Protein AF-A0A535A3D0-F1 (afdb_monomer)

Mean predicted aligned error: 3.81 Å

Sequence (90 aa):
DDHSRDDTVERAQALNLKAIRHPHNVGYGGNQKTCYMEALRDGATIVIMLHPDGQYDPAIIPEMIRPIREGRADMVLGSRMLIPGGARHG

Solvent-accessible surface area (backbone atoms only — not comparable to full-atom values): 5982 Å² total; per-residue (Å²): 82,59,47,73,92,65,66,63,66,61,52,36,49,74,69,72,44,95,75,60,73,42,98,51,69,60,52,75,70,47,50,49,51,54,52,53,53,50,40,52,73,73,65,54,89,74,86,84,91,78,72,92,83,68,88,60,74,73,85,50,48,72,68,57,46,41,45,46,78,70,71,74,38,96,76,77,79,91,60,54,72,76,45,89,72,44,69,74,74,122

pLDDT: mean 93.91, std 6.56, range [58.69, 98.31]

Radius of gyration: 15.67 Å; Cα contacts (8 Å, |Δi|>4): 54; chains: 1; bounding box: 35×25×43 Å

Secondary structure (DSSP, 8-state):
--S-SSTHHHHHHHTT------SS--HHHHHHHHHHHHHHHTT-SS-----TTSSS-GGGHHHHHHHHHTTS-S-----TTSSTTGGG--

Structure (mmCIF, N/CA/C/O backbone):
data_AF-A0A535A3D0-F1
#
_entry.id   AF-A0A535A3D0-F1
#
loop_
_atom_site.group_PDB
_atom_site.id
_atom_site.type_symbol
_atom_site.label_atom_id
_atom_site.label_alt_id
_atom_site.label_comp_id
_atom_site.label_asym_id
_atom_site.label_entity_id
_atom_site.label_seq_id
_atom_site.pdbx_PDB_ins_code
_atom_site.Cartn_x
_atom_site.Cartn_y
_atom_site.Cartn_z
_atom_site.occupancy
_atom_site.B_iso_or_equiv
_atom_site.auth_seq_id
_atom_site.auth_comp_id
_atom_site.auth_asym_id
_atom_site.auth_atom_id
_atom_site.pdbx_PDB_model_num
ATOM 1 N N . ASP A 1 1 ? 5.983 -0.226 -9.639 1.00 96.06 1 ASP A N 1
ATOM 2 C CA . ASP A 1 1 ? 7.414 -0.012 -9.894 1.00 96.06 1 ASP A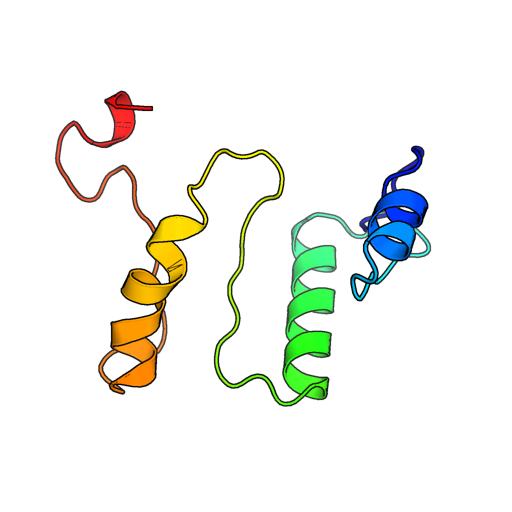 CA 1
ATOM 3 C C . ASP A 1 1 ? 7.608 1.386 -10.454 1.00 96.06 1 ASP A C 1
ATOM 5 O O . ASP A 1 1 ? 6.960 1.750 -11.436 1.00 96.06 1 ASP A O 1
ATOM 9 N N . ASP A 1 2 ? 8.437 2.183 -9.788 1.00 96.81 2 ASP A N 1
ATOM 10 C CA . ASP A 1 2 ? 8.648 3.600 -10.104 1.00 96.81 2 ASP A CA 1
ATOM 11 C C . ASP A 1 2 ? 9.894 3.809 -10.977 1.00 96.81 2 ASP A C 1
ATOM 13 O O . ASP A 1 2 ? 10.724 4.686 -10.727 1.00 96.81 2 ASP A O 1
ATOM 17 N N . HIS A 1 3 ? 10.017 2.963 -12.004 1.00 97.06 3 HIS A N 1
ATOM 18 C CA . HIS A 1 3 ? 11.122 2.946 -12.956 1.00 97.06 3 HIS A CA 1
ATOM 19 C C . HIS A 1 3 ? 12.444 2.429 -12.365 1.00 97.06 3 HIS A C 1
ATOM 21 O O . HIS A 1 3 ? 13.508 3.033 -12.536 1.00 97.06 3 HIS A O 1
ATOM 27 N N . SER A 1 4 ? 12.378 1.283 -11.683 1.00 96.56 4 SER A N 1
ATOM 28 C CA . SER A 1 4 ? 13.564 0.586 -11.181 1.00 96.56 4 SER A CA 1
ATOM 29 C C . SER A 1 4 ? 14.473 0.142 -12.332 1.00 96.56 4 SER A C 1
ATOM 31 O O . SER A 1 4 ? 14.024 -0.109 -13.461 1.00 96.56 4 SER A O 1
ATOM 33 N N . ARG A 1 5 ? 15.778 0.088 -12.034 1.00 96.88 5 ARG A N 1
ATOM 34 C CA . ARG A 1 5 ? 16.853 -0.308 -12.964 1.00 96.88 5 ARG A CA 1
ATOM 35 C C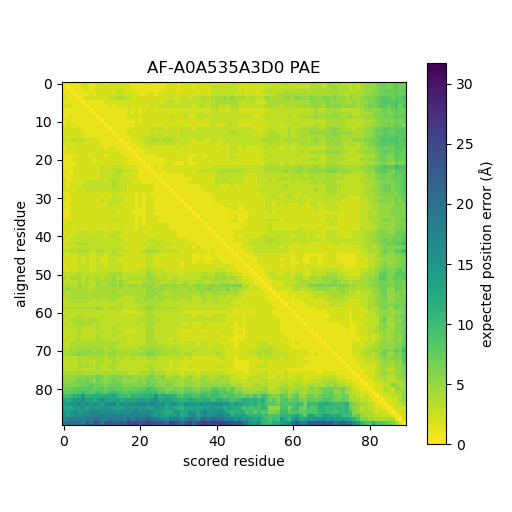 . ARG A 1 5 ? 17.373 -1.727 -12.719 1.00 96.88 5 ARG A C 1
ATOM 37 O O . ARG A 1 5 ? 18.319 -2.137 -13.383 1.00 96.88 5 ARG A O 1
ATOM 44 N N . ASP A 1 6 ? 16.804 -2.419 -11.744 1.00 97.06 6 ASP A N 1
ATOM 45 C CA . ASP A 1 6 ? 17.110 -3.798 -11.386 1.00 97.06 6 ASP A CA 1
ATOM 46 C C . ASP A 1 6 ? 15.961 -4.731 -11.799 1.00 97.06 6 ASP A C 1
ATOM 48 O O . ASP A 1 6 ? 14.984 -4.299 -12.416 1.00 97.06 6 ASP A O 1
ATOM 52 N N . ASP A 1 7 ? 16.069 -6.002 -11.418 1.00 97.00 7 ASP A N 1
ATOM 53 C CA . ASP A 1 7 ? 15.135 -7.063 -11.807 1.00 97.00 7 ASP A CA 1
ATOM 54 C C . ASP A 1 7 ? 13.825 -7.061 -10.982 1.00 97.00 7 ASP A C 1
ATOM 56 O O . ASP A 1 7 ? 13.166 -8.097 -10.831 1.00 97.00 7 ASP A O 1
ATOM 60 N N . THR A 1 8 ? 13.457 -5.937 -10.352 1.00 96.75 8 THR A N 1
ATOM 61 C CA . THR A 1 8 ? 12.289 -5.850 -9.454 1.00 96.75 8 THR A CA 1
ATOM 62 C C . THR A 1 8 ? 10.991 -6.251 -10.160 1.00 96.75 8 THR A C 1
ATOM 64 O O . THR A 1 8 ? 10.166 -6.974 -9.593 1.00 96.75 8 THR A O 1
ATOM 67 N N . VAL A 1 9 ? 10.798 -5.809 -11.405 1.00 96.62 9 VAL A N 1
ATOM 68 C CA . VAL A 1 9 ? 9.568 -6.075 -12.167 1.00 96.62 9 VAL A CA 1
ATOM 69 C C . VAL A 1 9 ? 9.508 -7.537 -12.597 1.00 96.62 9 VAL A C 1
ATOM 71 O O . VAL A 1 9 ? 8.473 -8.183 -12.443 1.00 96.62 9 VAL A O 1
ATOM 74 N N . GLU A 1 10 ? 10.628 -8.070 -13.069 1.00 96.94 10 GLU A N 1
ATOM 75 C CA . GLU A 1 10 ? 10.802 -9.453 -13.491 1.00 96.94 10 GLU A CA 1
ATOM 76 C C . GLU A 1 10 ? 10.532 -10.406 -12.320 1.00 96.94 10 GLU A C 1
ATOM 78 O O . GLU A 1 10 ? 9.792 -11.382 -12.460 1.00 96.94 10 GLU A O 1
ATOM 83 N N . ARG A 1 11 ? 11.050 -10.090 -11.125 1.00 97.00 11 ARG A N 1
ATOM 84 C CA . ARG A 1 11 ? 10.776 -10.861 -9.904 1.00 97.00 11 ARG A CA 1
ATOM 85 C C . ARG A 1 11 ? 9.310 -10.801 -9.494 1.00 97.00 11 ARG A C 1
ATOM 87 O O . ARG A 1 11 ? 8.744 -11.833 -9.144 1.00 97.00 11 ARG A O 1
ATOM 94 N N . ALA A 1 12 ? 8.679 -9.628 -9.549 1.00 96.75 12 ALA A N 1
ATOM 95 C CA . ALA A 1 12 ? 7.258 -9.500 -9.228 1.00 96.75 12 ALA A CA 1
ATOM 96 C C . ALA A 1 12 ? 6.383 -10.338 -10.178 1.00 96.75 12 ALA A C 1
ATOM 98 O O . ALA A 1 12 ? 5.470 -11.032 -9.730 1.00 96.75 12 ALA A O 1
ATOM 99 N N . GLN A 1 13 ? 6.704 -10.335 -11.473 1.00 95.38 13 GLN A N 1
ATOM 100 C CA . GLN A 1 13 ? 6.020 -11.152 -12.477 1.00 95.38 13 GLN A CA 1
ATOM 101 C C . GLN A 1 13 ? 6.238 -12.652 -12.248 1.00 95.38 13 GLN A C 1
ATOM 103 O O . GLN A 1 13 ? 5.279 -13.415 -12.316 1.00 95.38 13 GLN A O 1
ATOM 108 N N . ALA A 1 14 ? 7.461 -13.077 -11.910 1.00 97.56 14 ALA A N 1
ATOM 109 C CA . ALA A 1 14 ? 7.760 -14.472 -11.577 1.00 97.56 14 ALA A CA 1
ATOM 110 C C . ALA A 1 14 ? 6.982 -14.974 -10.343 1.00 97.56 14 ALA A C 1
ATOM 112 O O . ALA A 1 14 ? 6.686 -16.163 -10.234 1.00 97.56 14 ALA A O 1
ATOM 113 N N . LEU A 1 15 ? 6.614 -14.066 -9.435 1.00 97.25 15 LEU A N 1
ATOM 114 C CA . LEU A 1 15 ? 5.756 -14.336 -8.278 1.00 97.25 15 LEU A CA 1
ATOM 115 C C . LEU A 1 15 ? 4.250 -14.260 -8.599 1.00 97.25 15 LEU A C 1
ATOM 117 O O . LEU A 1 15 ? 3.432 -14.369 -7.688 1.00 97.25 15 LEU A O 1
ATOM 121 N N . ASN A 1 16 ? 3.868 -14.086 -9.869 1.00 96.38 16 ASN A N 1
ATOM 122 C CA . ASN A 1 16 ? 2.487 -13.882 -10.324 1.00 96.38 16 ASN A CA 1
ATOM 123 C C . ASN A 1 16 ? 1.789 -12.682 -9.660 1.00 96.38 16 ASN A C 1
ATOM 125 O O . ASN A 1 16 ? 0.572 -12.682 -9.465 1.00 96.38 16 ASN A O 1
ATOM 129 N N . LEU A 1 17 ? 2.551 -11.643 -9.309 1.00 95.50 17 LEU A N 1
ATOM 130 C CA . LEU A 1 17 ? 1.999 -10.407 -8.768 1.00 95.50 17 LEU A CA 1
ATOM 131 C C . LEU A 1 17 ? 1.557 -9.481 -9.903 1.00 95.50 17 LEU A C 1
ATOM 133 O O . LEU A 1 17 ? 2.246 -9.328 -10.915 1.00 95.50 17 LEU A O 1
ATOM 137 N N . LYS A 1 18 ? 0.434 -8.785 -9.702 1.00 94.56 18 LYS A N 1
ATOM 138 C CA . LYS A 1 18 ? 0.040 -7.671 -10.570 1.00 94.56 18 LYS A CA 1
ATOM 139 C C . LYS A 1 18 ? 1.043 -6.527 -10.389 1.00 94.56 18 LYS A C 1
ATOM 141 O O . LYS A 1 18 ? 1.011 -5.816 -9.388 1.00 94.56 18 LYS A O 1
ATOM 146 N N . ALA A 1 19 ? 1.938 -6.358 -11.358 1.00 94.94 19 ALA A N 1
ATOM 147 C CA . ALA A 1 19 ? 2.960 -5.317 -11.352 1.00 94.94 19 ALA A CA 1
ATOM 148 C C . ALA A 1 19 ? 2.633 -4.220 -12.376 1.00 94.94 19 ALA A C 1
ATOM 150 O O . ALA A 1 19 ? 2.472 -4.489 -13.564 1.00 94.94 19 ALA A O 1
ATOM 151 N N . ILE A 1 20 ? 2.581 -2.968 -11.918 1.00 96.06 20 ILE A N 1
ATOM 152 C CA . ILE A 1 20 ? 2.451 -1.781 -12.774 1.00 96.06 20 ILE A CA 1
ATOM 153 C C . ILE A 1 20 ? 3.816 -1.099 -12.828 1.00 96.06 20 ILE A C 1
ATOM 155 O O . ILE A 1 20 ? 4.370 -0.763 -11.777 1.00 96.06 20 ILE A O 1
ATOM 159 N N . ARG A 1 21 ? 4.366 -0.884 -14.026 1.00 96.75 21 ARG A N 1
ATOM 160 C CA . ARG A 1 21 ? 5.650 -0.194 -14.226 1.00 96.75 21 ARG A CA 1
ATOM 161 C C . ARG A 1 21 ? 5.432 1.157 -14.896 1.00 96.75 21 ARG A C 1
ATOM 163 O O . ARG A 1 21 ? 4.769 1.229 -15.928 1.00 96.75 21 ARG A O 1
ATOM 170 N N . HIS A 1 22 ? 6.028 2.209 -14.341 1.00 98.06 22 HIS A N 1
ATOM 171 C CA . HIS A 1 22 ? 6.012 3.532 -14.960 1.00 98.06 22 HIS A CA 1
ATOM 172 C C . HIS A 1 22 ? 7.110 3.681 -16.035 1.00 98.06 22 HIS A C 1
ATOM 174 O O . HIS A 1 22 ? 8.224 3.170 -15.866 1.00 98.06 22 HIS A O 1
ATOM 180 N N . PRO A 1 23 ? 6.837 4.407 -17.139 1.00 96.50 23 PRO A N 1
ATOM 181 C CA . PRO A 1 23 ? 7.824 4.646 -18.196 1.00 96.50 23 PRO A CA 1
ATOM 182 C C . PRO A 1 23 ? 8.963 5.589 -17.769 1.00 96.50 23 PRO A C 1
ATOM 184 O O . PRO A 1 23 ? 10.002 5.616 -18.417 1.00 96.50 23 PRO A O 1
ATOM 187 N N . HIS A 1 24 ? 8.777 6.347 -16.688 1.00 97.06 24 HIS A N 1
ATOM 188 C CA . HIS A 1 24 ? 9.775 7.183 -16.017 1.00 97.06 24 HIS A CA 1
ATOM 189 C C . HIS A 1 24 ? 9.438 7.247 -14.520 1.00 97.06 24 HIS A C 1
ATOM 191 O O . HIS A 1 24 ? 8.324 6.894 -14.134 1.00 97.06 24 HIS A O 1
ATOM 197 N N . ASN A 1 25 ? 10.377 7.688 -13.680 1.00 97.62 25 ASN A N 1
ATOM 198 C CA . ASN A 1 25 ? 10.125 7.877 -12.250 1.00 97.62 25 ASN A CA 1
ATOM 199 C C . ASN A 1 25 ? 9.111 9.019 -12.041 1.00 97.62 25 ASN A C 1
ATOM 201 O O . ASN A 1 25 ? 9.369 10.155 -12.439 1.00 97.62 25 ASN A O 1
ATOM 205 N N . VAL A 1 26 ? 7.960 8.710 -11.445 1.00 97.75 26 VAL A N 1
ATOM 206 C CA . VAL A 1 26 ? 6.879 9.662 -11.128 1.00 97.75 26 VAL A CA 1
ATOM 207 C C . VAL A 1 26 ? 6.904 10.105 -9.660 1.00 97.75 26 VAL A C 1
ATOM 209 O O . VAL A 1 26 ? 6.062 10.896 -9.222 1.00 97.75 26 VAL A O 1
ATOM 212 N N . GLY A 1 27 ? 7.866 9.598 -8.891 1.00 97.44 27 GLY A N 1
ATOM 213 C CA . GLY A 1 27 ? 8.040 9.855 -7.475 1.00 97.44 27 GLY A CA 1
ATOM 214 C C . GLY A 1 27 ? 7.066 9.073 -6.596 1.00 97.44 27 GLY A C 1
ATOM 215 O O . GLY A 1 27 ? 6.020 8.578 -7.023 1.00 97.44 27 GLY A O 1
ATOM 216 N N . TYR A 1 28 ? 7.378 9.035 -5.300 1.00 94.75 28 TYR A N 1
ATOM 217 C CA . TYR A 1 28 ? 6.653 8.237 -4.308 1.00 94.75 28 TYR A CA 1
ATOM 218 C C . TYR A 1 28 ? 5.138 8.507 -4.288 1.00 94.75 28 TYR A C 1
ATOM 220 O O . TYR A 1 28 ? 4.337 7.574 -4.302 1.00 94.75 28 TYR A O 1
ATOM 228 N N . GLY A 1 29 ? 4.724 9.778 -4.303 1.00 97.00 29 GLY A N 1
ATOM 229 C CA . GLY A 1 29 ? 3.304 10.141 -4.323 1.00 97.00 29 GLY A CA 1
ATOM 230 C C . GLY A 1 29 ? 2.608 9.817 -5.650 1.00 97.00 29 GLY A C 1
ATOM 231 O O . GLY A 1 29 ? 1.441 9.431 -5.644 1.00 97.00 29 GLY A O 1
ATOM 232 N N . GLY A 1 30 ? 3.312 9.943 -6.781 1.00 97.75 30 GLY A N 1
ATOM 233 C CA . GLY A 1 30 ? 2.790 9.571 -8.098 1.00 97.75 30 GLY A CA 1
ATOM 234 C C . GLY A 1 30 ? 2.547 8.067 -8.193 1.00 97.75 30 GLY A C 1
ATOM 235 O O . GLY A 1 30 ? 1.447 7.640 -8.539 1.00 97.75 30 GLY A O 1
ATOM 236 N N . ASN A 1 31 ? 3.528 7.272 -7.761 1.00 97.00 31 ASN A N 1
ATOM 237 C CA . ASN A 1 31 ? 3.438 5.817 -7.751 1.00 97.00 31 ASN A CA 1
ATOM 238 C C . ASN A 1 31 ? 2.275 5.314 -6.871 1.00 97.00 31 ASN A C 1
ATOM 240 O O . ASN A 1 31 ? 1.527 4.435 -7.290 1.00 97.00 31 ASN A O 1
ATOM 244 N N . GLN A 1 32 ? 2.053 5.918 -5.697 1.00 96.75 32 GLN A N 1
ATOM 245 C CA . GLN A 1 32 ? 0.904 5.580 -4.845 1.00 96.75 32 GLN A CA 1
ATOM 246 C C . GLN A 1 32 ? -0.444 5.888 -5.501 1.00 96.75 32 GLN A C 1
ATOM 248 O O . GLN A 1 32 ? -1.357 5.069 -5.425 1.00 96.75 32 GLN A O 1
ATOM 253 N N . LYS A 1 33 ? -0.582 7.050 -6.156 1.00 97.56 33 LYS A N 1
ATOM 254 C CA . LYS A 1 33 ? -1.825 7.418 -6.854 1.00 97.56 33 LYS A CA 1
ATOM 255 C C . LYS A 1 33 ? -2.172 6.403 -7.937 1.00 97.56 33 LYS A C 1
ATOM 257 O O . LYS A 1 33 ? -3.333 6.021 -8.035 1.00 97.56 33 LYS A O 1
ATOM 262 N N . THR A 1 34 ? -1.183 5.924 -8.691 1.00 97.62 34 THR A N 1
ATOM 263 C CA . THR A 1 34 ? -1.385 4.843 -9.665 1.00 97.62 34 THR A CA 1
ATOM 264 C C . THR A 1 34 ? -1.948 3.587 -8.996 1.00 97.62 34 THR A C 1
ATOM 266 O O . THR A 1 34 ? -2.950 3.054 -9.468 1.00 97.62 34 THR A O 1
ATOM 269 N N . CYS A 1 35 ? -1.373 3.151 -7.869 1.00 97.00 35 CYS A N 1
ATOM 270 C CA . CYS A 1 35 ? -1.870 1.986 -7.130 1.00 97.00 35 CYS A CA 1
ATOM 271 C C . CYS A 1 35 ? -3.300 2.183 -6.603 1.00 97.00 35 CYS A C 1
ATOM 273 O O . CYS A 1 35 ? -4.115 1.273 -6.725 1.00 97.00 35 CYS A O 1
ATOM 275 N N . TYR A 1 36 ? -3.633 3.362 -6.062 1.00 97.31 36 TYR A N 1
ATOM 276 C CA . TYR A 1 36 ? -4.996 3.660 -5.605 1.00 97.31 36 TYR A CA 1
ATOM 277 C C . TYR A 1 36 ? -6.005 3.621 -6.755 1.00 97.31 36 TYR A C 1
ATOM 279 O O . TYR A 1 36 ? -7.059 3.005 -6.625 1.00 97.31 36 TYR A O 1
ATOM 287 N N . MET A 1 37 ? -5.674 4.236 -7.894 1.00 97.62 37 MET A N 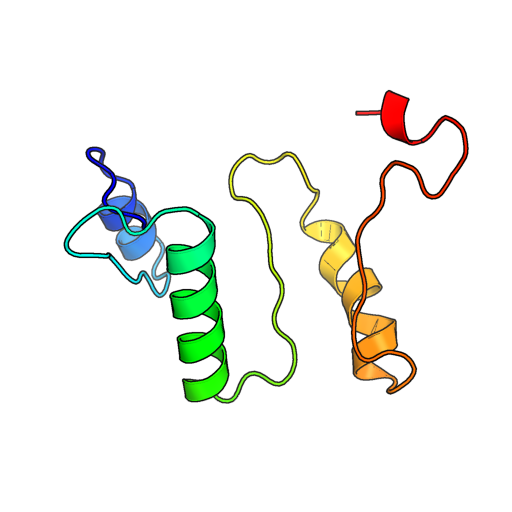1
ATOM 288 C CA . MET A 1 37 ? -6.541 4.227 -9.074 1.00 97.62 37 MET A CA 1
ATOM 289 C C . MET A 1 37 ? -6.757 2.813 -9.609 1.00 97.62 37 MET A C 1
ATOM 291 O O . MET A 1 37 ? -7.870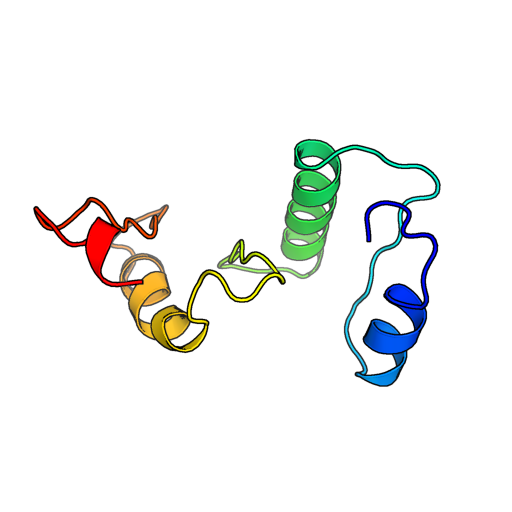 2.478 -10.009 1.00 97.62 37 MET A O 1
ATOM 295 N N . GLU A 1 38 ? -5.718 1.980 -9.603 1.00 97.75 38 GLU A N 1
ATOM 296 C CA . GLU A 1 38 ? -5.841 0.601 -10.060 1.00 97.75 38 GLU A CA 1
ATOM 297 C C . GLU A 1 38 ? -6.654 -0.263 -9.093 1.00 97.75 38 GLU A C 1
ATOM 299 O O . GLU A 1 38 ? -7.544 -0.984 -9.531 1.00 97.75 38 GLU A O 1
ATOM 304 N N . ALA A 1 39 ? -6.435 -0.132 -7.782 1.00 97.44 39 ALA A N 1
ATOM 305 C CA . ALA A 1 39 ? -7.238 -0.835 -6.785 1.00 97.44 39 ALA A CA 1
ATOM 306 C C . ALA A 1 39 ? -8.731 -0.481 -6.905 1.00 97.44 39 ALA A C 1
ATOM 308 O O . ALA A 1 39 ? -9.587 -1.360 -6.835 1.00 97.44 39 ALA A O 1
ATOM 309 N N . LEU A 1 40 ? -9.051 0.796 -7.151 1.00 96.69 40 LEU A N 1
ATOM 310 C CA . LEU A 1 40 ? -10.426 1.236 -7.398 1.00 96.69 40 LEU A CA 1
ATOM 311 C C . LEU A 1 40 ? -11.014 0.621 -8.677 1.00 96.69 40 LEU A C 1
ATOM 313 O O . LEU A 1 40 ? -12.174 0.217 -8.673 1.00 96.69 40 LEU A O 1
ATOM 317 N N . ARG A 1 41 ? -10.230 0.516 -9.759 1.00 97.69 41 ARG A N 1
ATOM 318 C CA . ARG A 1 41 ? -10.661 -0.149 -11.005 1.00 97.69 41 ARG A CA 1
ATOM 319 C C . ARG A 1 41 ? -10.930 -1.638 -10.809 1.00 97.69 41 ARG A C 1
ATOM 321 O O . ARG A 1 41 ? -11.867 -2.154 -11.407 1.00 97.69 41 ARG A O 1
ATOM 328 N N . ASP A 1 42 ? -10.154 -2.292 -9.950 1.00 97.19 42 ASP A N 1
ATOM 329 C CA . ASP A 1 42 ? -10.340 -3.699 -9.581 1.00 97.19 42 ASP A CA 1
ATOM 330 C C . ASP A 1 42 ? -11.529 -3.917 -8.619 1.00 97.19 42 ASP A C 1
ATOM 332 O O . ASP A 1 42 ? -11.829 -5.052 -8.252 1.00 97.19 42 ASP A O 1
ATOM 336 N N . GLY A 1 43 ? -12.221 -2.850 -8.199 1.00 97.88 43 GLY A N 1
ATOM 337 C CA . GLY A 1 43 ? -13.366 -2.930 -7.289 1.00 97.88 43 GLY A CA 1
ATOM 338 C C . GLY A 1 43 ? -12.981 -3.146 -5.823 1.00 97.88 43 GLY A C 1
ATOM 339 O O . GLY A 1 43 ? -13.783 -3.669 -5.048 1.00 97.88 43 GLY A O 1
ATOM 340 N N . ALA A 1 44 ? -11.763 -2.765 -5.425 1.00 97.56 44 ALA A N 1
ATOM 341 C CA . ALA A 1 44 ? -11.324 -2.878 -4.040 1.00 97.56 44 ALA A CA 1
ATOM 342 C C . ALA A 1 44 ? -12.202 -2.034 -3.099 1.00 97.56 44 ALA A C 1
ATOM 344 O O . ALA A 1 44 ? -12.468 -0.860 -3.351 1.00 97.56 44 ALA A O 1
ATOM 345 N N . THR A 1 45 ? -12.603 -2.627 -1.974 1.00 96.56 45 THR A N 1
ATOM 346 C CA . THR A 1 45 ? -13.376 -1.955 -0.913 1.00 96.56 45 THR A CA 1
ATOM 347 C C . THR A 1 45 ? -12.501 -1.443 0.229 1.00 96.56 45 THR A C 1
ATOM 349 O O . THR A 1 45 ? -12.900 -0.542 0.959 1.00 96.56 45 THR A O 1
ATOM 352 N N . ILE A 1 46 ? -11.300 -2.007 0.384 1.00 97.50 46 ILE A N 1
ATOM 353 C CA . ILE A 1 46 ? -10.286 -1.595 1.356 1.00 97.50 46 ILE A CA 1
ATOM 354 C C . ILE A 1 46 ? -8.938 -1.605 0.637 1.00 97.50 46 ILE A C 1
ATOM 356 O O . ILE A 1 46 ? -8.585 -2.604 0.010 1.00 97.50 46 ILE A O 1
ATOM 360 N N . VAL A 1 47 ? -8.181 -0.511 0.740 1.00 97.38 47 VAL A N 1
ATOM 361 C CA . VAL A 1 47 ? -6.828 -0.406 0.178 1.00 97.38 47 VAL A CA 1
ATOM 362 C C . VAL A 1 47 ? -5.812 -0.290 1.305 1.00 97.38 47 VAL A C 1
ATOM 364 O O . VAL A 1 47 ? -5.985 0.502 2.228 1.00 97.38 47 VAL A O 1
ATOM 367 N N . ILE A 1 48 ? -4.744 -1.081 1.221 1.00 96.81 48 ILE A N 1
ATOM 368 C CA . ILE A 1 48 ? -3.665 -1.114 2.209 1.00 96.81 48 ILE A CA 1
ATOM 369 C C . ILE A 1 48 ? -2.411 -0.542 1.553 1.00 96.81 48 ILE A C 1
ATOM 371 O O . ILE A 1 48 ? -1.966 -1.041 0.520 1.00 96.81 48 ILE A O 1
ATOM 375 N N . MET A 1 49 ? -1.833 0.495 2.158 1.00 95.38 49 MET A N 1
ATOM 376 C CA . MET A 1 49 ? -0.528 1.026 1.769 1.00 95.38 49 MET A CA 1
ATOM 377 C C . MET A 1 49 ? 0.542 0.418 2.677 1.00 95.38 49 MET A C 1
ATOM 379 O O . MET A 1 49 ? 0.578 0.721 3.868 1.00 95.38 49 MET A O 1
ATOM 383 N N . LEU A 1 50 ? 1.401 -0.433 2.117 1.00 93.88 50 LEU A N 1
ATOM 384 C CA . LEU A 1 50 ? 2.493 -1.099 2.829 1.00 93.88 50 LEU A CA 1
ATOM 385 C C . LEU A 1 50 ? 3.812 -0.883 2.080 1.00 93.88 50 LEU A C 1
ATOM 387 O O . LEU A 1 50 ? 3.860 -0.995 0.854 1.00 93.88 50 LEU A O 1
ATOM 391 N N . HIS A 1 51 ? 4.882 -0.573 2.813 1.00 91.00 51 HIS A N 1
ATOM 392 C CA . HIS A 1 51 ? 6.221 -0.414 2.240 1.00 91.00 51 HIS A CA 1
ATOM 393 C C . HIS A 1 51 ? 6.922 -1.769 2.079 1.00 91.00 51 HIS A C 1
ATOM 395 O O . HIS A 1 51 ? 6.789 -2.625 2.952 1.00 91.00 51 HIS A O 1
ATOM 401 N N . PRO A 1 52 ? 7.676 -1.982 0.984 1.00 87.62 52 PRO A N 1
ATOM 402 C CA . PRO A 1 52 ? 8.323 -3.264 0.699 1.00 87.62 52 PRO A CA 1
ATOM 403 C C . PRO A 1 52 ? 9.662 -3.467 1.432 1.00 87.62 52 PRO A C 1
ATOM 405 O O . PRO A 1 52 ? 10.346 -4.453 1.180 1.00 87.62 52 PRO A O 1
ATOM 408 N N . ASP A 1 53 ? 10.066 -2.543 2.306 1.00 90.75 53 ASP A N 1
ATOM 409 C CA . ASP A 1 53 ? 11.370 -2.538 2.986 1.00 90.75 53 ASP A CA 1
ATOM 410 C C . ASP A 1 53 ? 11.395 -3.338 4.301 1.00 90.75 53 ASP A C 1
ATOM 412 O O . ASP A 1 53 ? 12.427 -3.404 4.968 1.00 90.75 53 ASP A O 1
ATOM 416 N N . GLY A 1 54 ? 10.268 -3.952 4.672 1.00 87.44 54 GLY A N 1
ATOM 417 C CA . GLY A 1 54 ? 10.148 -4.767 5.879 1.00 87.44 54 GLY A CA 1
ATOM 418 C C . GLY A 1 54 ? 10.067 -3.966 7.180 1.00 87.44 54 GLY A C 1
ATOM 419 O O . GLY A 1 54 ? 10.121 -4.567 8.248 1.00 87.44 54 GLY A O 1
ATOM 420 N N . GLN A 1 55 ? 9.906 -2.637 7.126 1.00 86.69 55 GLN A N 1
ATOM 421 C CA . GLN A 1 55 ? 9.753 -1.808 8.332 1.00 86.69 55 GLN A CA 1
ATOM 422 C C . GLN A 1 55 ? 8.429 -2.029 9.076 1.00 86.69 55 GLN A C 1
ATOM 424 O O . GLN A 1 55 ? 8.292 -1.613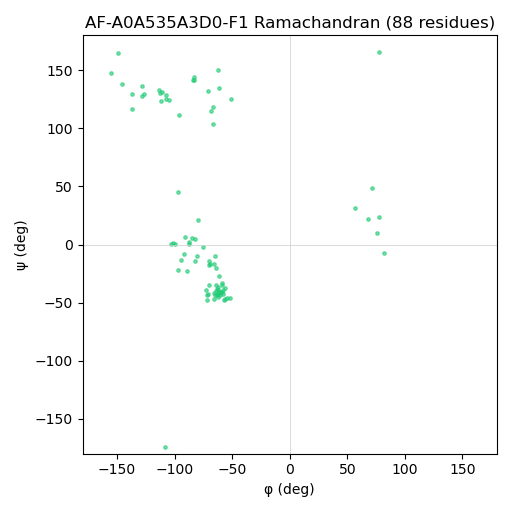 10.225 1.00 86.69 55 GLN A O 1
ATOM 429 N N . TYR A 1 56 ? 7.444 -2.646 8.424 1.00 88.75 56 TYR A N 1
ATOM 430 C CA . TYR A 1 56 ? 6.115 -2.876 8.979 1.00 88.75 56 TYR A CA 1
ATOM 431 C C . TYR A 1 56 ? 5.749 -4.348 8.834 1.00 88.75 56 TYR A C 1
ATOM 433 O O . TYR A 1 56 ? 5.809 -4.895 7.732 1.00 88.75 56 TYR A O 1
ATOM 441 N N . ASP A 1 57 ? 5.343 -4.972 9.938 1.00 89.94 57 ASP A N 1
ATOM 442 C CA . ASP A 1 57 ? 4.900 -6.363 9.946 1.00 89.94 57 ASP A CA 1
ATOM 443 C C . ASP A 1 57 ? 3.562 -6.503 9.191 1.00 89.94 57 ASP A C 1
ATOM 445 O O . ASP A 1 57 ? 2.552 -5.964 9.641 1.00 89.94 57 ASP A O 1
ATOM 449 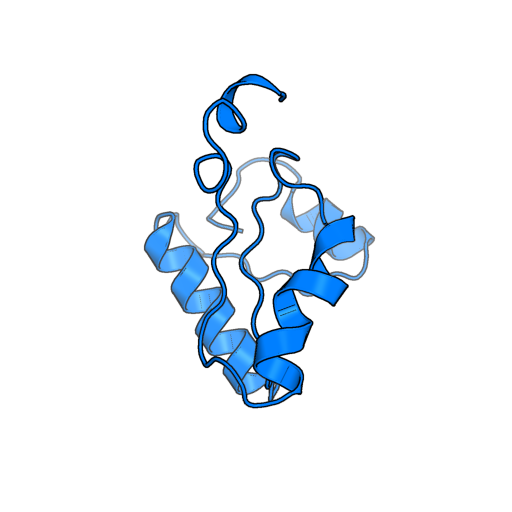N N . PRO A 1 58 ? 3.483 -7.217 8.054 1.00 92.75 58 PRO A N 1
ATOM 450 C CA . PRO A 1 58 ? 2.212 -7.432 7.367 1.00 92.75 58 PRO A CA 1
ATOM 451 C C . PRO A 1 58 ? 1.226 -8.289 8.179 1.00 92.75 58 PRO A C 1
ATOM 453 O O . PRO A 1 58 ? 0.029 -8.270 7.885 1.00 92.75 58 PRO A O 1
ATOM 456 N N . ALA A 1 59 ? 1.676 -9.019 9.208 1.00 94.56 59 ALA A N 1
ATOM 457 C CA . ALA A 1 59 ? 0.812 -9.875 10.018 1.00 94.56 59 ALA A CA 1
ATOM 458 C C . ALA A 1 59 ? -0.256 -9.095 10.802 1.00 94.56 59 ALA A C 1
ATOM 460 O O . ALA A 1 59 ? -1.289 -9.671 11.144 1.00 94.56 59 ALA A O 1
ATOM 461 N N . ILE A 1 60 ? -0.074 -7.787 11.031 1.00 93.38 60 ILE A N 1
ATOM 462 C CA . ILE A 1 60 ? -1.068 -6.953 11.730 1.00 93.38 60 ILE A CA 1
ATOM 463 C C . ILE A 1 60 ? -2.219 -6.484 10.828 1.00 93.38 60 ILE A C 1
ATOM 465 O O . ILE A 1 60 ? -3.211 -5.945 11.323 1.00 93.38 60 ILE A O 1
ATOM 469 N N . ILE A 1 61 ? -2.129 -6.683 9.506 1.00 96.12 61 ILE A N 1
ATOM 470 C CA . ILE A 1 61 ? -3.133 -6.214 8.538 1.00 96.12 61 ILE A CA 1
ATOM 471 C C . ILE A 1 61 ? -4.569 -6.642 8.902 1.00 96.12 61 ILE A C 1
ATOM 473 O O . ILE A 1 61 ? -5.451 -5.779 8.861 1.00 96.12 61 ILE A O 1
ATOM 477 N N . PRO A 1 62 ? -4.858 -7.908 9.283 1.00 96.50 62 PRO A N 1
ATOM 478 C CA . PRO A 1 62 ? -6.215 -8.323 9.641 1.00 96.50 62 PRO A CA 1
ATOM 479 C C . PRO A 1 62 ? -6.819 -7.507 10.791 1.00 96.50 62 PRO A C 1
ATOM 481 O O . PRO A 1 62 ? -8.001 -7.160 10.744 1.00 96.50 62 PRO A O 1
ATOM 484 N N . GLU A 1 63 ? -6.014 -7.160 11.799 1.00 95.69 63 GLU A N 1
ATOM 485 C CA . GLU A 1 63 ? -6.450 -6.309 12.908 1.00 95.69 63 GLU A CA 1
ATOM 486 C C . GLU A 1 63 ? -6.616 -4.853 12.468 1.00 95.69 63 GLU A C 1
ATOM 488 O O . GLU A 1 63 ? -7.596 -4.205 12.846 1.00 95.69 63 GLU A O 1
ATOM 493 N N . MET A 1 64 ? -5.711 -4.358 11.618 1.00 95.94 64 MET A N 1
ATOM 494 C CA . MET A 1 64 ? -5.761 -2.995 11.088 1.00 95.94 64 MET A CA 1
ATOM 495 C C . MET A 1 64 ? -6.996 -2.726 10.226 1.00 95.94 64 MET A C 1
ATOM 497 O O . MET A 1 64 ? -7.567 -1.641 10.313 1.00 95.94 64 MET A O 1
ATOM 501 N N . ILE A 1 65 ? -7.448 -3.688 9.416 1.00 97.56 65 ILE A N 1
ATOM 502 C CA . ILE A 1 65 ? -8.635 -3.497 8.564 1.00 97.56 65 ILE A CA 1
ATOM 503 C C . ILE A 1 65 ? -9.954 -3.725 9.310 1.00 97.56 65 ILE A C 1
ATOM 505 O O . ILE A 1 65 ? -11.013 -3.364 8.797 1.00 97.56 65 ILE A O 1
ATOM 509 N N . ARG A 1 66 ? -9.929 -4.327 10.509 1.00 97.94 66 ARG A N 1
ATOM 510 C CA . ARG A 1 66 ? -11.144 -4.672 11.266 1.00 97.94 66 ARG A CA 1
ATOM 511 C C . ARG A 1 66 ? -12.061 -3.465 11.529 1.00 97.94 66 ARG A C 1
ATOM 513 O O . ARG A 1 66 ? -13.251 -3.599 11.255 1.00 97.94 66 ARG A O 1
ATOM 520 N N . PRO A 1 67 ? -11.576 -2.289 11.984 1.00 98.00 67 PRO A N 1
ATOM 521 C CA . PRO A 1 67 ? -12.431 -1.114 12.167 1.00 98.00 67 PRO A CA 1
ATOM 522 C C . PRO A 1 67 ? -13.132 -0.662 10.882 1.00 98.00 67 PRO A C 1
ATOM 524 O O . PRO A 1 67 ? -14.279 -0.233 10.950 1.00 98.00 67 PRO A O 1
ATOM 527 N N . ILE A 1 68 ? -12.475 -0.806 9.726 1.00 98.12 68 ILE A N 1
ATOM 528 C CA . ILE A 1 68 ? -13.053 -0.467 8.418 1.00 98.12 68 ILE A CA 1
ATOM 529 C C . ILE A 1 68 ? -14.122 -1.495 8.034 1.00 98.12 68 ILE A C 1
ATOM 531 O O . ILE A 1 68 ? -15.244 -1.129 7.699 1.00 98.12 68 ILE A O 1
ATOM 535 N N . ARG A 1 69 ? -13.818 -2.795 8.164 1.00 97.56 69 ARG A N 1
ATOM 536 C CA . ARG A 1 69 ? -14.773 -3.884 7.879 1.00 97.56 69 ARG A CA 1
ATOM 537 C C . ARG A 1 69 ? -16.043 -3.817 8.729 1.00 97.56 69 ARG A C 1
ATOM 539 O O . ARG A 1 69 ? -17.099 -4.225 8.263 1.00 97.56 69 ARG A O 1
ATOM 546 N N . GLU A 1 70 ? -15.932 -3.341 9.964 1.00 98.00 70 GLU A N 1
ATOM 547 C CA . GLU A 1 70 ? -17.049 -3.192 10.905 1.00 98.00 70 GLU A CA 1
ATOM 548 C C . GLU A 1 70 ? -17.785 -1.847 10.762 1.00 98.00 70 GLU A C 1
ATOM 550 O O . GLU A 1 70 ? -18.699 -1.573 11.535 1.00 98.00 70 GLU A O 1
ATOM 555 N N . GLY A 1 71 ? -17.389 -0.990 9.812 1.00 97.75 71 GLY A N 1
ATOM 556 C CA . GLY A 1 71 ? -18.006 0.324 9.602 1.00 97.75 71 GLY A CA 1
ATOM 557 C C . GLY A 1 71 ? -17.754 1.322 10.737 1.00 97.75 71 GLY A C 1
ATOM 558 O O . GLY A 1 71 ? -18.524 2.260 10.917 1.00 97.75 71 GLY A O 1
ATOM 559 N N . ARG A 1 72 ? -16.697 1.116 11.534 1.00 98.31 72 ARG A N 1
ATOM 560 C CA . ARG A 1 72 ? -16.332 1.974 12.675 1.00 98.31 72 ARG A CA 1
ATOM 561 C C . ARG A 1 72 ? -15.301 3.050 12.328 1.00 98.31 72 ARG A C 1
ATOM 563 O O . ARG A 1 72 ? -15.072 3.931 13.152 1.00 98.31 72 ARG A O 1
ATOM 570 N N . ALA A 1 73 ? -14.641 2.954 11.175 1.00 97.94 73 ALA A N 1
ATOM 571 C CA . ALA A 1 73 ? -13.666 3.933 10.703 1.00 97.94 73 ALA A CA 1
ATOM 572 C C . ALA A 1 73 ? -13.547 3.912 9.174 1.00 97.94 73 ALA A C 1
ATOM 574 O O . ALA A 1 73 ? -13.608 2.843 8.574 1.00 97.9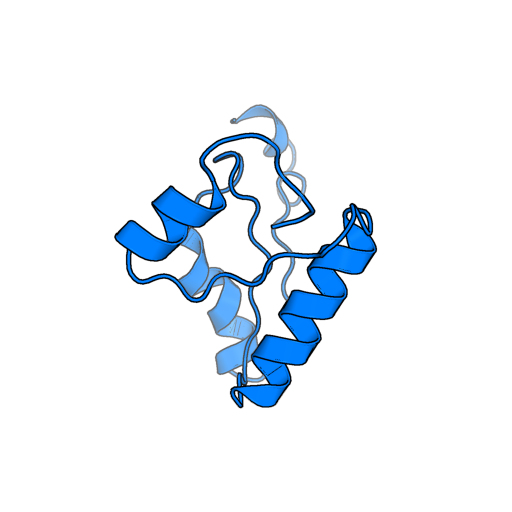4 73 ALA A O 1
ATOM 575 N N . ASP A 1 74 ? -13.273 5.069 8.572 1.00 97.62 74 ASP A N 1
ATOM 576 C CA . ASP A 1 74 ? -12.964 5.183 7.137 1.00 97.62 74 ASP A CA 1
ATOM 577 C C . ASP A 1 74 ? -11.460 5.030 6.844 1.00 97.62 74 ASP A C 1
ATOM 579 O O . ASP A 1 74 ? -11.058 4.681 5.737 1.00 97.62 74 ASP A O 1
ATOM 583 N N . MET A 1 75 ? -10.607 5.287 7.844 1.00 97.19 75 MET A N 1
ATOM 584 C CA . MET A 1 75 ? -9.150 5.217 7.731 1.00 97.19 75 MET A CA 1
ATOM 585 C C . MET A 1 75 ? -8.529 4.722 9.039 1.00 97.19 75 MET A C 1
ATOM 587 O O . MET A 1 75 ? -8.911 5.151 10.127 1.00 97.19 75 MET A O 1
ATOM 591 N N . VAL A 1 76 ? -7.528 3.847 8.925 1.00 96.94 76 VAL A N 1
ATOM 592 C CA . VAL A 1 76 ? -6.728 3.346 10.049 1.00 96.94 76 VAL A CA 1
ATOM 593 C C . VAL A 1 76 ? -5.254 3.579 9.738 1.00 96.94 76 VAL A C 1
ATOM 595 O O . VAL A 1 76 ? -4.780 3.220 8.664 1.00 96.94 76 VAL A O 1
ATOM 598 N N . LEU A 1 77 ? -4.528 4.184 10.681 1.00 94.50 77 LEU A N 1
ATOM 599 C CA . LEU A 1 77 ? -3.098 4.467 10.562 1.00 94.50 77 LEU A CA 1
ATOM 600 C C . LEU A 1 77 ? -2.312 3.627 11.570 1.00 94.50 77 LEU A C 1
ATOM 602 O O . LEU A 1 77 ? -2.622 3.627 12.762 1.00 94.50 77 LEU A O 1
ATOM 606 N N . GLY A 1 78 ? -1.267 2.949 11.100 1.00 90.12 78 GLY A N 1
ATOM 607 C CA . GLY A 1 78 ? -0.279 2.332 11.981 1.00 90.12 78 GLY A CA 1
ATOM 608 C C . GLY A 1 78 ? 0.567 3.419 12.642 1.00 90.12 78 GLY A C 1
ATOM 609 O O . GLY A 1 78 ? 1.050 4.326 11.966 1.00 90.12 78 GLY A O 1
ATOM 610 N N . SER A 1 79 ? 0.751 3.354 13.961 1.00 88.75 79 SER A N 1
ATOM 611 C CA . SER A 1 79 ? 1.554 4.338 14.691 1.00 88.75 79 SER A CA 1
ATOM 612 C C . SER A 1 79 ? 2.458 3.670 15.715 1.00 88.75 79 SER A C 1
ATOM 614 O O . SER A 1 79 ? 2.000 3.126 16.717 1.00 88.75 79 SER A O 1
ATOM 616 N N . ARG A 1 80 ? 3.771 3.809 15.505 1.00 85.25 80 ARG A N 1
ATOM 617 C CA . ARG A 1 80 ? 4.799 3.437 16.490 1.00 85.25 80 ARG A CA 1
ATOM 618 C C . ARG A 1 80 ? 4.814 4.368 17.708 1.00 85.25 80 ARG A C 1
ATOM 620 O O . ARG A 1 80 ? 5.429 4.056 18.721 1.00 85.25 80 ARG A O 1
ATOM 627 N N . MET A 1 81 ? 4.153 5.522 17.615 1.00 87.62 81 MET A N 1
ATOM 628 C CA . MET A 1 81 ? 4.112 6.546 18.6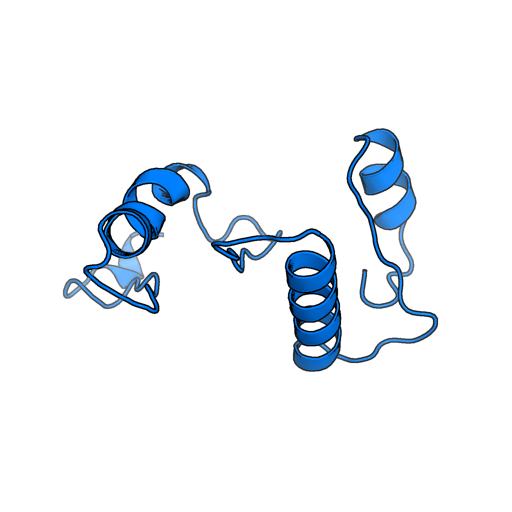64 1.00 87.62 81 MET A CA 1
ATOM 629 C C . MET A 1 81 ? 2.808 6.524 19.466 1.00 87.62 81 MET A C 1
ATOM 631 O O . MET A 1 81 ? 2.639 7.349 20.358 1.00 87.62 81 MET A O 1
ATOM 635 N N . LEU A 1 82 ? 1.888 5.603 19.159 1.00 88.00 82 LEU A N 1
ATOM 636 C CA . LEU A 1 82 ? 0.596 5.517 19.841 1.00 88.00 82 LEU A CA 1
ATOM 637 C C . LEU A 1 82 ? 0.757 5.225 21.337 1.00 88.00 82 LEU A C 1
ATOM 639 O O . LEU A 1 82 ? 0.008 5.744 22.159 1.00 88.00 82 LEU A O 1
ATOM 643 N N . ILE A 1 83 ? 1.754 4.408 21.675 1.00 86.44 83 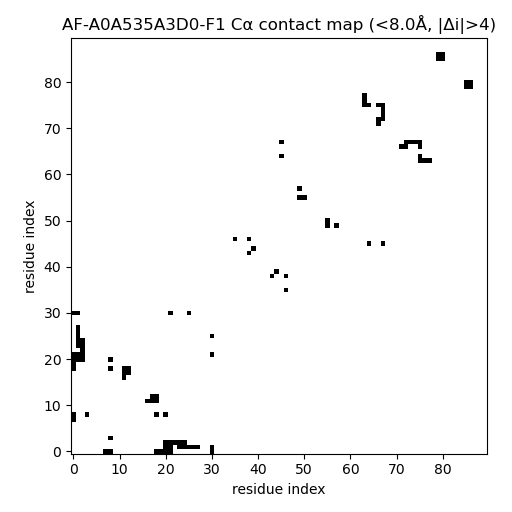ILE A N 1
ATOM 644 C CA . ILE A 1 83 ? 2.110 4.064 23.048 1.00 86.44 83 ILE A CA 1
ATOM 645 C C . ILE A 1 83 ? 3.417 4.788 23.392 1.00 86.44 83 ILE A C 1
ATOM 647 O O . ILE A 1 83 ? 4.390 4.663 22.636 1.00 86.44 83 ILE A O 1
ATOM 651 N N . PRO A 1 84 ? 3.490 5.526 24.517 1.00 86.25 84 PRO A N 1
ATOM 652 C CA . PRO A 1 84 ? 4.736 6.129 24.979 1.00 86.25 84 PRO A CA 1
ATOM 653 C C . PRO A 1 84 ? 5.875 5.101 25.033 1.00 86.25 84 PRO A C 1
ATOM 655 O O . PRO A 1 84 ? 5.747 4.044 25.640 1.00 86.25 84 PRO A O 1
ATOM 658 N N . GLY A 1 85 ? 6.993 5.400 24.366 1.00 82.25 85 GLY A N 1
ATOM 659 C CA . GLY A 1 85 ? 8.140 4.488 24.259 1.00 82.25 85 GLY A CA 1
ATOM 660 C C . GLY A 1 85 ? 8.025 3.400 23.180 1.00 82.25 85 GLY A C 1
ATOM 661 O O . GLY A 1 85 ? 9.026 2.747 22.893 1.00 82.25 85 GLY A O 1
ATOM 662 N N . GLY A 1 86 ? 6.871 3.242 22.521 1.00 79.88 86 GLY A N 1
ATOM 663 C CA . GLY A 1 86 ? 6.646 2.243 21.466 1.00 79.88 86 GLY A CA 1
ATOM 664 C C . GLY A 1 86 ? 7.639 2.345 20.305 1.00 79.88 86 GLY A C 1
ATOM 665 O O . GLY A 1 86 ? 8.167 1.335 19.855 1.00 79.88 86 GLY A O 1
ATOM 666 N N . ALA A 1 87 ? 8.023 3.564 19.919 1.00 76.12 87 ALA A N 1
ATOM 667 C CA . ALA A 1 87 ? 8.939 3.816 18.804 1.00 76.12 87 ALA A CA 1
ATOM 668 C C . ALA A 1 87 ? 10.373 3.284 18.999 1.00 76.12 87 ALA A C 1
ATOM 670 O O . ALA A 1 87 ? 11.157 3.308 18.055 1.00 76.12 87 ALA A O 1
ATOM 671 N N . ARG A 1 88 ? 10.732 2.833 20.208 1.00 78.00 88 ARG A N 1
ATOM 672 C CA . ARG A 1 88 ? 12.059 2.283 20.530 1.00 78.00 88 ARG A CA 1
ATOM 673 C C . ARG A 1 88 ? 12.163 0.765 20.364 1.00 78.00 88 ARG A C 1
ATOM 675 O O . ARG A 1 88 ? 13.263 0.244 20.501 1.00 78.00 88 ARG A O 1
ATOM 682 N N . HIS A 1 89 ? 11.055 0.071 20.113 1.00 70.00 89 HIS A N 1
ATOM 683 C CA . HIS A 1 89 ? 11.003 -1.393 20.168 1.00 70.00 89 HIS A CA 1
ATOM 684 C C . HIS A 1 89 ? 11.312 -2.106 18.837 1.00 70.00 89 HIS A C 1
ATOM 686 O O . HIS A 1 89 ? 11.259 -3.331 18.810 1.00 70.00 89 HIS A O 1
ATOM 692 N N . GLY A 1 90 ? 11.729 -1.362 17.801 1.00 58.69 90 GLY A N 1
ATOM 693 C CA . GLY A 1 90 ? 12.080 -1.898 16.478 1.00 58.69 90 GLY A CA 1
ATOM 694 C C . GLY A 1 90 ? 10.891 -1.863 15.545 1.00 58.69 90 GLY A C 1
ATOM 695 O O . GLY A 1 90 ? 10.041 -2.763 15.674 1.00 58.69 90 GLY A O 1
#

Foldseek 3Di:
DQDDPDCVQVVCVVVVHDDDYDPHRPDDVRVVVVVVVVCVVVVHPDDDDDDPPPPDDCVCVVVQCVCVVVVNDPDGDDDCPPDPVSVVPD